Protein AF-A0A2A5M8H5-F1 (afdb_monomer)

Sequence (168 aa):
VARAAFVAMQLLNSLVEIDFITKEEKDDFLNLLNTVSKNLSKQTNHLNFHTKDQFLKDFGHLRAGTYNILSPRYDEDFELYFDVDQKDSKVYLQDKAFVFSEEKTKALNALLREHGLEINACEFFDFLKQAIEGRELVKFEFTRLLSKAIAYIEELGKYYGIEKEDLA

Secondary structure (DSSP, 8-state):
-HHHHHHHHHHHHHHHHTTSS-HHHHHHHHHHS--HHHHHHHHHHT--TTTHHHHHHHHTT-BSSTT-TTSPBTTT-STTT--SS-----PPPP-------HHHHHHHHHHHHHTT----HHHHHHHHHHHHHHHHHHHHHHHHHHHHHHHHHHHHHHHHT--GGGG-

Structure (mmCIF, N/CA/C/O backbone):
data_AF-A0A2A5M8H5-F1
#
_entry.id   AF-A0A2A5M8H5-F1
#
loop_
_atom_site.group_PDB
_atom_site.id
_atom_site.type_symbol
_atom_site.label_atom_id
_atom_site.label_alt_id
_atom_site.label_comp_id
_atom_site.label_asym_id
_atom_site.label_entity_id
_atom_site.label_seq_id
_atom_site.pdbx_PDB_ins_code
_atom_site.Cartn_x
_atom_site.Cartn_y
_atom_site.Cartn_z
_atom_site.occupancy
_atom_site.B_iso_or_equiv
_atom_site.auth_seq_id
_atom_site.auth_comp_id
_atom_site.auth_asym_id
_atom_site.auth_atom_id
_atom_site.pdbx_PDB_model_num
ATOM 1 N N . VAL A 1 1 ? -6.325 -9.457 -9.256 1.00 79.25 1 VAL A N 1
ATOM 2 C CA . VAL A 1 1 ? -5.411 -8.437 -8.687 1.00 79.25 1 VAL A CA 1
ATOM 3 C C . VAL A 1 1 ? -4.253 -9.047 -7.894 1.00 79.25 1 VAL A C 1
ATOM 5 O O . VAL A 1 1 ? -3.125 -8.902 -8.334 1.00 79.25 1 VAL A O 1
ATOM 8 N N . ALA A 1 2 ? -4.479 -9.812 -6.814 1.00 86.69 2 ALA A N 1
ATOM 9 C CA . ALA A 1 2 ? -3.374 -10.393 -6.026 1.00 86.69 2 ALA A CA 1
ATOM 10 C C . ALA A 1 2 ? -2.401 -11.277 -6.841 1.00 86.69 2 ALA A C 1
ATOM 12 O O . ALA A 1 2 ? -1.190 -11.116 -6.723 1.00 86.69 2 ALA A O 1
ATOM 13 N N . ARG A 1 3 ? -2.922 -12.159 -7.710 1.00 94.50 3 ARG A N 1
ATOM 14 C CA . ARG A 1 3 ? -2.094 -12.972 -8.624 1.00 94.50 3 ARG A CA 1
ATOM 15 C C . ARG A 1 3 ? -1.326 -12.120 -9.640 1.00 94.50 3 ARG A C 1
ATOM 17 O O . ARG A 1 3 ? -0.166 -12.399 -9.897 1.00 94.50 3 ARG A O 1
ATOM 24 N N . ALA A 1 4 ? -1.950 -11.068 -10.171 1.00 95.69 4 ALA A N 1
ATOM 25 C CA . ALA A 1 4 ? -1.313 -10.170 -11.133 1.00 95.69 4 ALA A CA 1
ATOM 26 C C . ALA A 1 4 ? -0.158 -9.389 -10.493 1.00 95.69 4 ALA A C 1
ATOM 28 O O . ALA A 1 4 ? 0.920 -9.345 -11.061 1.00 95.69 4 ALA A O 1
ATOM 29 N N . ALA A 1 5 ? -0.342 -8.856 -9.282 1.00 96.00 5 ALA A N 1
ATOM 30 C CA . ALA A 1 5 ? 0.728 -8.203 -8.525 1.00 96.00 5 ALA A CA 1
ATOM 31 C C . ALA A 1 5 ? 1.885 -9.151 -8.198 1.00 96.00 5 ALA A C 1
ATOM 33 O O . ALA A 1 5 ? 3.041 -8.745 -8.234 1.00 96.00 5 ALA A O 1
ATOM 34 N N . PHE A 1 6 ? 1.582 -10.415 -7.881 1.00 96.31 6 PHE A N 1
ATOM 35 C CA . PHE A 1 6 ? 2.617 -11.424 -7.689 1.00 96.31 6 PHE A CA 1
ATOM 36 C C . PHE A 1 6 ? 3.426 -11.624 -8.975 1.00 96.31 6 PHE A C 1
ATOM 38 O O . PHE A 1 6 ? 4.645 -11.522 -8.933 1.00 96.31 6 PHE A O 1
ATOM 45 N N . VAL A 1 7 ? 2.757 -11.827 -10.116 1.00 96.94 7 VAL A N 1
ATOM 46 C CA . VAL A 1 7 ? 3.419 -11.948 -11.426 1.00 96.94 7 VAL A CA 1
ATOM 47 C C . VAL A 1 7 ? 4.225 -10.690 -11.761 1.00 96.94 7 VAL A C 1
ATOM 49 O O . VAL A 1 7 ? 5.378 -10.806 -12.151 1.00 96.94 7 VAL A O 1
ATOM 52 N N . ALA A 1 8 ? 3.667 -9.499 -11.545 1.00 97.19 8 ALA A N 1
ATOM 53 C CA . ALA A 1 8 ? 4.354 -8.231 -11.764 1.00 97.19 8 ALA A CA 1
ATOM 54 C C . ALA A 1 8 ? 5.653 -8.129 -10.948 1.00 97.19 8 ALA A C 1
ATOM 56 O O . ALA A 1 8 ? 6.710 -7.830 -11.495 1.00 97.19 8 ALA A O 1
ATOM 57 N N . MET A 1 9 ? 5.603 -8.448 -9.652 1.00 97.44 9 MET A N 1
ATOM 58 C CA . MET A 1 9 ? 6.800 -8.455 -8.810 1.00 97.44 9 MET A CA 1
ATOM 59 C C . MET A 1 9 ? 7.827 -9.496 -9.257 1.00 97.44 9 MET A C 1
ATOM 61 O O . MET A 1 9 ? 9.019 -9.213 -9.199 1.00 97.44 9 MET A O 1
ATOM 65 N N . GLN A 1 10 ? 7.388 -10.675 -9.708 1.00 97.62 10 GLN A N 1
ATOM 66 C CA . GLN A 1 10 ? 8.293 -11.689 -10.255 1.00 97.62 10 GLN A CA 1
ATOM 67 C C . GLN A 1 10 ? 8.980 -11.190 -11.526 1.00 97.62 10 GLN A C 1
ATOM 69 O O . GLN A 1 10 ? 10.198 -11.230 -11.593 1.00 97.62 10 GLN A O 1
ATOM 74 N N . LEU A 1 11 ? 8.232 -10.627 -12.479 1.00 97.00 11 LEU A N 1
ATOM 75 C CA . LEU A 1 11 ? 8.797 -10.061 -13.708 1.00 97.00 11 LEU A CA 1
ATOM 76 C C . LEU A 1 11 ? 9.797 -8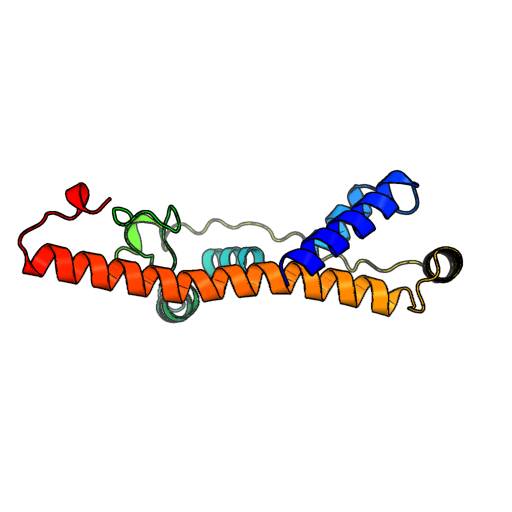.935 -13.412 1.00 97.00 11 LEU A C 1
ATOM 78 O O . LEU A 1 11 ? 10.879 -8.903 -13.990 1.00 97.00 11 LEU A O 1
ATOM 82 N N . LEU A 1 12 ? 9.468 -8.041 -12.475 1.00 97.00 12 LEU A N 1
ATOM 83 C CA . LEU A 1 12 ? 10.366 -6.968 -12.049 1.00 97.00 12 LEU A CA 1
ATOM 84 C C . LEU A 1 12 ? 11.640 -7.510 -11.382 1.00 97.00 12 LEU A C 1
ATOM 86 O O . LEU A 1 12 ? 12.727 -7.001 -11.640 1.00 97.00 12 LEU A O 1
ATOM 90 N N . ASN A 1 13 ? 11.523 -8.547 -10.547 1.00 97.81 13 ASN A N 1
ATOM 91 C CA . ASN A 1 13 ? 12.679 -9.221 -9.954 1.00 97.81 13 ASN A CA 1
ATOM 92 C C . ASN A 1 13 ? 13.533 -9.909 -11.021 1.00 97.81 13 ASN A C 1
ATOM 94 O O . ASN A 1 13 ? 14.749 -9.786 -10.970 1.00 97.81 13 ASN A O 1
ATOM 98 N N . SER A 1 14 ? 12.919 -10.563 -12.007 1.00 97.06 14 SER A N 1
ATOM 99 C CA . SER A 1 14 ? 13.648 -11.219 -13.091 1.00 97.06 14 SER A CA 1
ATOM 100 C C . SER A 1 14 ? 14.470 -10.230 -13.915 1.00 97.06 14 SER A C 1
ATOM 102 O O . SER A 1 14 ? 15.583 -10.565 -14.295 1.00 97.06 14 SER A O 1
ATOM 104 N N . LEU A 1 15 ? 13.992 -8.994 -14.129 1.00 96.44 15 LEU A N 1
ATOM 105 C CA . LEU A 1 15 ? 14.805 -7.951 -14.771 1.00 96.44 15 LEU A CA 1
ATOM 106 C C . LEU A 1 15 ? 16.057 -7.586 -13.953 1.00 96.44 15 LEU A C 1
ATOM 108 O O . LEU A 1 15 ? 17.074 -7.231 -14.542 1.00 96.44 15 LEU A O 1
ATOM 112 N N . VAL A 1 16 ? 15.998 -7.679 -12.621 1.00 97.31 16 VAL A N 1
ATOM 113 C CA . VAL A 1 16 ? 17.178 -7.515 -11.755 1.00 97.31 16 VAL A CA 1
ATOM 114 C C . VAL A 1 16 ? 18.086 -8.742 -11.837 1.00 97.31 16 VAL A C 1
ATOM 116 O O . VAL A 1 16 ? 19.298 -8.602 -11.895 1.00 97.31 16 VAL A O 1
ATOM 119 N N . GLU A 1 17 ? 17.514 -9.947 -11.843 1.00 97.69 17 GLU A N 1
ATOM 120 C CA . GLU A 1 17 ? 18.269 -11.210 -11.861 1.00 97.69 17 GLU A CA 1
ATOM 121 C C . GLU A 1 17 ? 19.084 -11.415 -13.141 1.00 97.69 17 GLU A C 1
ATOM 123 O O . GLU A 1 17 ? 20.152 -12.016 -13.085 1.00 97.69 17 GLU A O 1
ATOM 128 N N . ILE A 1 18 ? 18.597 -10.918 -14.280 1.00 96.44 18 ILE A N 1
ATOM 129 C CA . ILE A 1 18 ? 19.323 -10.956 -15.559 1.00 96.44 18 ILE A CA 1
ATOM 130 C C . ILE A 1 18 ? 20.216 -9.721 -15.778 1.00 96.44 18 ILE A C 1
ATOM 132 O O . ILE A 1 18 ? 20.662 -9.487 -16.899 1.00 96.44 18 ILE A O 1
ATOM 136 N N . ASP A 1 19 ? 20.417 -8.899 -14.741 1.00 96.19 19 ASP A N 1
ATOM 137 C CA . ASP A 1 19 ? 21.180 -7.644 -14.777 1.00 96.19 19 ASP A CA 1
ATOM 138 C C . ASP A 1 19 ? 20.672 -6.620 -15.819 1.00 96.19 19 ASP A C 1
ATOM 140 O O . ASP A 1 19 ? 21.408 -5.736 -16.264 1.00 96.19 19 ASP A O 1
ATOM 144 N N . PHE A 1 20 ? 19.393 -6.69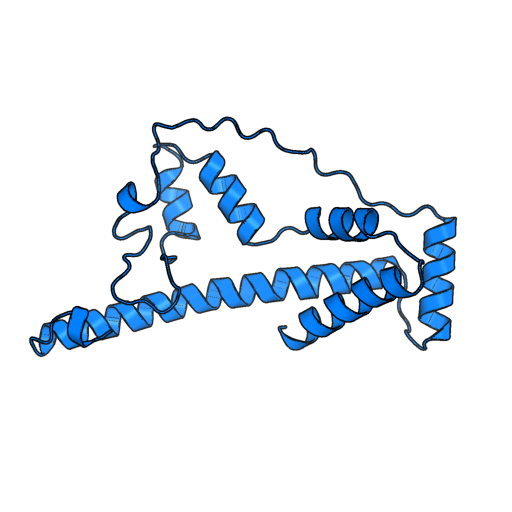8 -16.214 1.00 95.56 20 PHE A N 1
ATOM 145 C CA . PHE A 1 20 ? 18.785 -5.726 -17.131 1.00 95.56 20 PHE A CA 1
ATOM 146 C C . PHE A 1 20 ? 18.511 -4.383 -16.435 1.00 95.56 20 PHE A C 1
ATOM 148 O O . PHE A 1 20 ? 18.647 -3.313 -17.039 1.00 95.56 20 PHE A O 1
ATOM 155 N N . ILE A 1 21 ? 18.131 -4.433 -15.155 1.00 95.00 21 ILE A N 1
ATOM 156 C CA . ILE A 1 21 ? 18.040 -3.270 -14.265 1.00 95.00 21 ILE A CA 1
ATOM 157 C C . ILE A 1 21 ? 18.805 -3.515 -12.971 1.00 95.00 21 ILE A C 1
ATOM 159 O O . ILE A 1 21 ? 18.940 -4.652 -12.524 1.00 95.00 21 ILE A O 1
ATOM 163 N N . THR A 1 22 ? 19.258 -2.444 -12.328 1.00 95.12 22 THR A N 1
ATOM 164 C CA . THR A 1 22 ? 19.862 -2.547 -10.997 1.00 95.12 22 THR A CA 1
ATOM 165 C C . THR A 1 22 ? 18.798 -2.642 -9.898 1.00 95.12 22 THR A C 1
ATOM 167 O O . THR A 1 22 ? 17.604 -2.410 -10.116 1.00 95.12 22 THR A O 1
ATOM 170 N N . LYS A 1 23 ? 19.228 -2.973 -8.674 1.00 95.06 23 LYS A N 1
ATO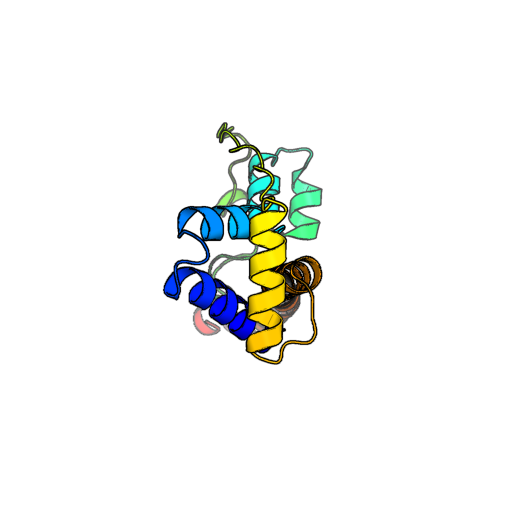M 171 C CA . LYS A 1 23 ? 18.342 -2.947 -7.499 1.00 95.06 23 LYS A CA 1
ATOM 172 C C . LYS A 1 23 ? 17.843 -1.532 -7.212 1.00 95.06 23 LYS A C 1
ATOM 174 O O . LYS A 1 23 ? 16.673 -1.357 -6.902 1.00 95.06 23 LYS A O 1
ATOM 179 N N . GLU A 1 24 ? 18.709 -0.541 -7.387 1.00 92.44 24 GLU A N 1
ATOM 180 C CA . GLU A 1 24 ? 18.384 0.875 -7.226 1.00 92.44 24 GLU A CA 1
ATOM 181 C C . GLU A 1 24 ? 17.338 1.315 -8.255 1.00 92.44 24 GLU A C 1
ATOM 183 O O . GLU A 1 24 ? 16.366 1.963 -7.893 1.00 92.44 24 GLU A O 1
ATOM 188 N N . GLU A 1 25 ? 17.469 0.893 -9.516 1.00 92.38 25 GLU A N 1
ATOM 189 C CA . GLU A 1 25 ? 16.473 1.169 -10.560 1.00 92.38 25 GLU A CA 1
ATOM 190 C C . GLU A 1 25 ? 15.109 0.532 -10.254 1.00 92.38 25 GLU A C 1
ATOM 192 O O . GLU A 1 25 ? 14.062 1.146 -10.471 1.00 92.38 25 GLU A O 1
ATOM 197 N N . LYS A 1 26 ? 15.102 -0.693 -9.716 1.00 94.38 26 LYS A N 1
ATOM 198 C CA . LYS A 1 26 ? 13.875 -1.330 -9.230 1.00 94.38 26 LYS A CA 1
ATOM 199 C C . LYS A 1 26 ? 13.247 -0.530 -8.084 1.00 94.38 26 LYS A C 1
ATOM 201 O O . LYS A 1 26 ? 12.033 -0.326 -8.092 1.00 94.38 26 LYS A O 1
ATOM 206 N N . ASP A 1 27 ? 14.038 -0.119 -7.099 1.00 91.88 27 ASP A N 1
ATOM 207 C CA . ASP A 1 27 ? 13.546 0.635 -5.944 1.00 91.88 27 ASP A CA 1
ATOM 208 C C . ASP A 1 27 ? 13.032 2.019 -6.366 1.00 91.88 27 ASP A C 1
ATOM 210 O O . ASP A 1 27 ? 11.973 2.442 -5.907 1.00 91.88 27 ASP A O 1
ATOM 214 N N . ASP A 1 28 ? 13.704 2.683 -7.308 1.00 90.81 28 ASP A N 1
ATOM 215 C CA . ASP A 1 28 ? 13.244 3.927 -7.928 1.00 90.81 28 ASP A CA 1
ATOM 216 C C . ASP A 1 28 ? 11.881 3.737 -8.616 1.00 90.81 28 ASP A C 1
ATOM 218 O O . ASP A 1 28 ? 10.963 4.531 -8.395 1.00 90.81 28 ASP A O 1
ATOM 222 N N . PHE A 1 29 ? 11.696 2.652 -9.380 1.00 92.06 29 PHE A N 1
ATOM 223 C CA . PHE A 1 29 ? 10.394 2.323 -9.968 1.00 92.06 29 PHE A CA 1
ATOM 224 C C . PHE A 1 29 ? 9.314 2.091 -8.899 1.00 92.06 29 PHE A C 1
ATOM 226 O O . PHE A 1 29 ? 8.215 2.636 -9.004 1.00 92.06 29 PHE A O 1
ATOM 233 N N . LEU A 1 30 ? 9.608 1.314 -7.850 1.00 91.75 30 LEU A N 1
ATOM 234 C CA . LEU A 1 30 ? 8.654 1.054 -6.766 1.00 91.75 30 LEU A CA 1
ATOM 235 C C . LEU A 1 30 ? 8.294 2.332 -5.994 1.00 91.75 30 LEU A C 1
ATOM 237 O O . LEU A 1 30 ? 7.140 2.507 -5.602 1.00 91.75 30 LEU A O 1
ATOM 241 N N . ASN A 1 31 ? 9.249 3.247 -5.821 1.00 89.12 31 ASN A N 1
ATOM 242 C CA . ASN A 1 31 ? 9.037 4.532 -5.158 1.00 89.12 31 ASN A CA 1
ATOM 243 C C . ASN A 1 31 ? 8.128 5.475 -5.957 1.00 89.12 31 ASN A C 1
ATOM 245 O O . ASN A 1 31 ? 7.472 6.331 -5.361 1.00 89.12 31 ASN A O 1
ATOM 249 N N . LEU A 1 32 ? 8.044 5.321 -7.281 1.00 88.88 32 LEU A N 1
ATOM 250 C CA . LEU A 1 32 ? 7.122 6.089 -8.125 1.00 88.88 32 LEU A CA 1
ATOM 251 C C . LEU A 1 32 ? 5.669 5.647 -8.025 1.00 88.88 32 LEU A C 1
ATOM 253 O O . LEU A 1 32 ? 4.775 6.411 -8.400 1.00 88.88 32 LEU A O 1
ATOM 257 N N . LEU A 1 33 ? 5.423 4.433 -7.541 1.00 91.44 33 LEU A N 1
ATOM 258 C CA . LEU A 1 33 ? 4.071 3.918 -7.406 1.00 91.44 33 LEU A CA 1
ATOM 259 C C . LEU A 1 33 ? 3.271 4.777 -6.418 1.00 91.44 33 LE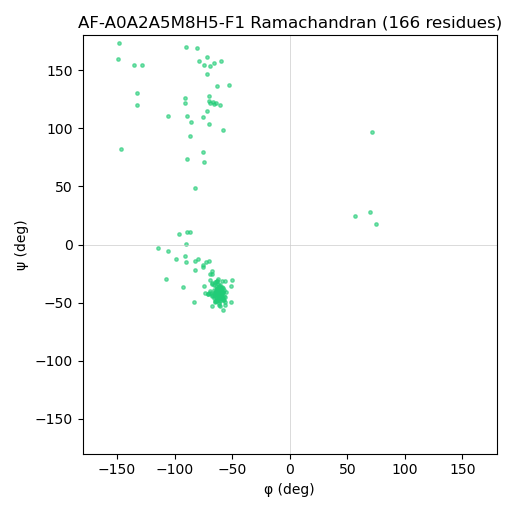U A C 1
ATOM 261 O O . LEU A 1 33 ? 3.737 5.150 -5.337 1.00 91.44 33 LEU A O 1
ATOM 265 N N . ASN A 1 34 ? 2.034 5.086 -6.787 1.00 90.38 34 ASN A N 1
ATOM 266 C CA . ASN A 1 34 ? 1.076 5.799 -5.960 1.00 90.38 34 ASN A CA 1
ATOM 267 C C . ASN A 1 34 ? 0.268 4.800 -5.126 1.00 90.38 34 ASN A C 1
ATOM 269 O O . ASN A 1 34 ? -0.896 4.503 -5.394 1.00 90.38 34 ASN A O 1
ATOM 273 N N . THR A 1 35 ? 0.933 4.250 -4.119 1.00 92.31 35 THR A N 1
ATOM 274 C CA . THR A 1 35 ? 0.384 3.253 -3.204 1.00 92.31 35 THR A CA 1
ATOM 275 C C . THR A 1 35 ? -0.505 3.865 -2.124 1.00 92.31 35 THR A C 1
ATOM 277 O O . THR A 1 35 ? -0.369 5.039 -1.765 1.00 92.31 35 THR A O 1
ATOM 280 N N . VAL A 1 36 ? -1.394 3.051 -1.544 1.00 93.75 36 VAL A N 1
ATOM 281 C CA . VAL A 1 36 ? -2.225 3.471 -0.400 1.00 93.75 36 VAL A CA 1
ATOM 282 C C . VAL A 1 36 ? -1.340 3.875 0.778 1.00 93.75 36 VAL A C 1
ATOM 284 O O . VAL A 1 36 ? -1.597 4.892 1.408 1.00 93.75 36 VAL A O 1
ATOM 287 N N . SER A 1 37 ? -0.259 3.141 1.035 1.00 89.62 37 SER A N 1
ATOM 288 C CA . SER A 1 37 ? 0.708 3.422 2.096 1.00 89.62 37 SER A CA 1
ATOM 289 C C . SER A 1 37 ? 1.437 4.747 1.867 1.00 89.62 37 SER A C 1
ATOM 291 O O . SER A 1 37 ? 1.617 5.512 2.816 1.00 89.62 37 SER A O 1
ATOM 293 N N . LYS A 1 38 ? 1.810 5.069 0.617 1.00 90.50 38 LYS A N 1
ATOM 294 C CA . LYS A 1 38 ? 2.404 6.373 0.274 1.00 90.50 38 LYS A CA 1
ATOM 295 C C . LYS A 1 38 ? 1.392 7.500 0.470 1.00 90.50 38 LYS A C 1
ATOM 297 O O . LYS A 1 38 ? 1.744 8.538 1.029 1.00 90.50 38 LYS A O 1
ATOM 302 N N . ASN A 1 39 ? 0.134 7.289 0.078 1.00 92.19 39 ASN A N 1
ATOM 303 C CA . ASN A 1 39 ? -0.939 8.254 0.316 1.00 92.19 39 ASN A CA 1
ATOM 304 C C . ASN A 1 39 ? -1.192 8.468 1.816 1.00 92.19 39 ASN A C 1
ATOM 306 O O . ASN A 1 39 ? -1.188 9.611 2.263 1.00 92.19 39 ASN A O 1
ATOM 310 N N . LEU A 1 40 ? -1.312 7.388 2.594 1.00 92.31 40 LEU A N 1
ATOM 311 C CA . LEU A 1 40 ? -1.484 7.423 4.045 1.00 92.31 40 LEU A CA 1
ATOM 312 C C . LEU A 1 40 ? -0.342 8.197 4.703 1.00 92.31 40 LEU A C 1
ATOM 314 O O . LEU A 1 40 ? -0.597 9.167 5.404 1.00 92.31 40 LEU A O 1
ATOM 318 N N . SER A 1 41 ? 0.914 7.848 4.404 1.00 90.00 41 SER A N 1
ATOM 319 C CA . SER A 1 41 ? 2.078 8.559 4.945 1.00 90.00 41 SER A CA 1
ATOM 320 C C . SER A 1 41 ? 2.067 10.044 4.575 1.00 90.00 41 SER A C 1
ATOM 322 O O . SER A 1 41 ? 2.313 10.894 5.431 1.00 90.00 41 SER A O 1
ATOM 324 N N . LYS A 1 42 ? 1.729 10.377 3.322 1.00 88.25 42 LYS A N 1
ATOM 325 C CA . LYS A 1 42 ? 1.606 11.766 2.877 1.00 88.25 42 LYS A CA 1
ATOM 326 C C . LYS A 1 42 ? 0.513 12.504 3.648 1.00 88.25 42 LYS A C 1
ATOM 328 O O . LYS A 1 42 ? 0.761 13.626 4.078 1.00 88.25 42 LYS A O 1
ATOM 333 N N . GLN A 1 43 ? -0.670 11.918 3.825 1.00 90.25 43 GLN A N 1
ATOM 334 C CA . GLN A 1 43 ? -1.762 12.572 4.547 1.00 90.25 43 GLN A CA 1
ATOM 335 C C . GLN A 1 43 ? -1.462 12.704 6.043 1.00 90.25 43 GLN A C 1
ATOM 337 O O . GLN A 1 43 ? -1.691 13.773 6.597 1.00 90.25 43 GLN A O 1
ATOM 342 N N . THR A 1 44 ? -0.863 11.687 6.670 1.00 89.50 44 THR A N 1
ATOM 343 C CA . THR A 1 44 ? -0.404 11.750 8.066 1.00 89.50 44 THR A CA 1
ATOM 344 C C . THR A 1 44 ? 0.612 12.875 8.278 1.00 89.50 44 THR A C 1
ATOM 346 O O . THR A 1 44 ? 0.511 13.611 9.249 1.00 89.50 44 THR A O 1
ATOM 349 N N . ASN A 1 45 ? 1.545 13.094 7.347 1.00 85.94 45 ASN A N 1
ATOM 350 C CA . ASN A 1 45 ? 2.508 14.200 7.455 1.00 85.94 45 ASN A CA 1
ATOM 351 C C . ASN A 1 45 ? 1.868 15.593 7.284 1.00 85.94 45 ASN A C 1
ATOM 353 O O . ASN A 1 45 ? 2.420 16.585 7.750 1.00 85.94 45 ASN A O 1
ATOM 357 N N . HIS A 1 46 ? 0.736 15.694 6.580 1.00 85.56 46 HIS A N 1
ATOM 358 C CA . HIS A 1 46 ? -0.019 16.947 6.421 1.00 85.56 46 HIS A CA 1
ATOM 359 C C . HIS A 1 46 ? -1.164 17.070 7.438 1.00 85.56 46 HIS A C 1
ATOM 361 O O . HIS A 1 46 ? -2.014 17.962 7.317 1.00 85.56 46 HIS A O 1
ATOM 367 N N . LEU A 1 47 ? -1.212 16.168 8.419 1.00 89.00 47 LEU A N 1
ATOM 368 C CA . LEU A 1 47 ? -2.278 16.094 9.396 1.00 89.00 47 LEU A CA 1
ATOM 369 C C . LEU A 1 47 ? -2.187 17.292 10.338 1.00 89.00 47 LEU A C 1
ATOM 371 O O . LEU A 1 47 ? -1.156 17.582 10.933 1.00 89.00 47 LEU A O 1
ATOM 375 N N . ASN A 1 48 ? -3.275 18.038 10.407 1.00 88.44 48 ASN A N 1
ATOM 376 C CA . ASN A 1 48 ? -3.463 19.178 11.284 1.00 88.44 48 ASN A CA 1
ATOM 377 C C . ASN A 1 48 ? -4.949 19.255 11.657 1.00 88.44 48 ASN A C 1
ATOM 379 O O . ASN A 1 48 ? -5.775 18.526 11.100 1.00 88.44 48 ASN A O 1
ATOM 383 N N . PHE A 1 49 ? -5.305 20.164 12.564 1.00 85.75 49 PHE A N 1
ATOM 384 C CA . PHE A 1 49 ? -6.690 20.336 13.009 1.00 85.75 49 PHE A CA 1
ATOM 385 C C . PHE A 1 49 ? -7.688 20.497 11.844 1.00 85.75 49 PHE A C 1
ATOM 387 O O . PHE A 1 49 ? -8.788 19.960 11.898 1.00 85.75 49 PHE A O 1
ATOM 394 N N . HIS A 1 50 ? -7.296 21.171 10.756 1.00 88.62 50 HIS A N 1
ATOM 395 C CA . HIS A 1 50 ? -8.166 21.404 9.600 1.00 88.62 50 HIS A CA 1
ATOM 396 C C . HIS A 1 50 ? -8.231 20.228 8.614 1.00 88.62 50 HIS A C 1
ATOM 398 O O . HIS A 1 50 ? -9.186 20.141 7.846 1.00 88.62 50 HIS A O 1
ATOM 404 N N . THR A 1 51 ? -7.237 19.334 8.597 1.00 91.12 51 THR A N 1
ATOM 405 C CA . THR A 1 51 ? -7.198 18.175 7.683 1.00 91.12 51 THR A CA 1
ATOM 406 C C . THR A 1 51 ? -7.659 16.871 8.336 1.00 91.12 51 THR A C 1
ATOM 408 O O . THR A 1 51 ? -7.948 15.916 7.614 1.00 91.12 51 THR A O 1
ATOM 411 N N . LYS A 1 52 ? -7.804 16.839 9.672 1.00 93.31 52 LYS A N 1
ATOM 412 C CA . LYS A 1 52 ? -8.249 15.669 10.454 1.00 93.31 52 LYS A CA 1
ATOM 413 C C . LYS A 1 52 ? -9.536 15.043 9.914 1.00 93.31 52 LYS A C 1
ATOM 415 O O . LYS A 1 52 ? -9.568 13.840 9.675 1.00 93.31 52 LYS A O 1
ATOM 420 N N . ASP A 1 53 ? -10.572 15.840 9.662 1.00 94.88 53 ASP A N 1
ATOM 421 C CA . ASP A 1 53 ? -11.866 15.313 9.203 1.00 94.88 53 ASP A CA 1
ATOM 422 C C . ASP A 1 53 ? -11.769 14.622 7.841 1.00 94.88 53 ASP A C 1
ATOM 424 O O . ASP A 1 53 ? -12.416 13.602 7.606 1.00 94.88 53 ASP A O 1
ATOM 428 N N . GLN A 1 54 ? -10.961 15.166 6.928 1.00 94.94 54 GLN A N 1
ATOM 429 C CA . GLN A 1 54 ? -10.753 14.549 5.622 1.00 94.94 54 GLN A CA 1
ATOM 430 C C . GLN A 1 54 ? -9.918 13.272 5.747 1.00 94.94 54 GLN A C 1
ATOM 432 O O . GLN A 1 54 ? -10.282 12.248 5.173 1.00 94.94 54 GLN A O 1
ATOM 437 N N . PHE A 1 55 ? -8.865 13.304 6.565 1.00 95.81 55 PHE A N 1
ATOM 438 C CA . PHE A 1 55 ? -8.055 12.128 6.867 1.00 95.81 55 PHE A CA 1
ATOM 439 C C . PHE A 1 55 ? -8.904 10.983 7.431 1.00 95.81 55 PHE A C 1
ATOM 441 O O . PHE A 1 55 ? -8.784 9.849 6.978 1.00 95.81 55 PHE A O 1
ATOM 448 N N . LEU A 1 56 ? -9.802 11.267 8.377 1.00 96.31 56 LEU A N 1
ATOM 449 C CA . LEU A 1 56 ? -10.680 10.259 8.974 1.00 96.31 56 LEU A CA 1
ATOM 450 C C . LEU A 1 56 ? -11.743 9.737 8.000 1.00 96.31 56 LEU A C 1
ATOM 452 O O . LEU A 1 56 ? -12.105 8.565 8.069 1.00 96.31 56 LEU A O 1
ATOM 456 N N . LYS A 1 57 ? -12.215 10.545 7.045 1.00 96.06 57 LYS A N 1
ATOM 457 C CA . LYS A 1 57 ? -13.100 10.034 5.981 1.00 96.06 57 LYS A CA 1
ATOM 458 C C . LYS A 1 57 ? -12.409 8.980 5.123 1.00 96.06 57 LYS A C 1
ATOM 460 O O . LYS A 1 57 ? -13.040 7.981 4.771 1.00 96.06 57 LYS A O 1
ATOM 465 N N . ASP A 1 58 ? -11.135 9.200 4.814 1.00 95.06 58 ASP A N 1
ATOM 466 C CA . ASP A 1 58 ? -10.368 8.326 3.931 1.00 95.06 58 ASP A CA 1
ATOM 467 C C . ASP A 1 58 ? -9.815 7.113 4.701 1.00 95.06 58 ASP A C 1
ATOM 469 O O . ASP A 1 58 ? -10.029 5.966 4.310 1.00 95.06 58 ASP A O 1
ATOM 473 N N . PHE A 1 59 ? -9.175 7.346 5.847 1.00 96.88 59 PHE A N 1
ATOM 474 C CA . PHE A 1 59 ? -8.395 6.359 6.602 1.00 96.88 59 PHE A CA 1
ATOM 475 C C . PHE A 1 59 ? -8.963 6.006 7.976 1.00 96.88 59 PHE A C 1
ATOM 477 O O . PHE A 1 59 ? -8.424 5.121 8.634 1.00 96.88 59 P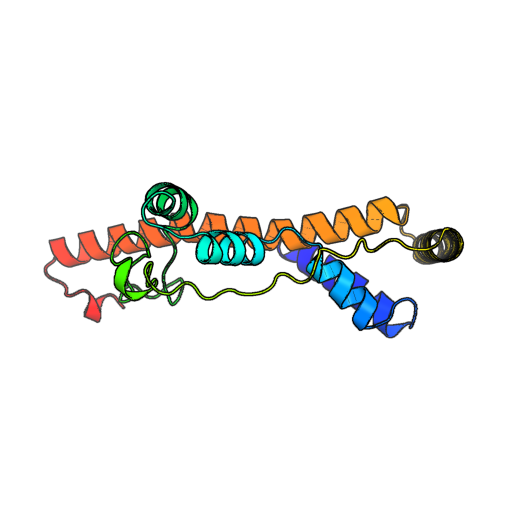HE A O 1
ATOM 484 N N . GLY A 1 60 ? -10.056 6.637 8.408 1.00 97.00 60 GLY A N 1
ATOM 485 C CA . GLY A 1 60 ? -10.627 6.456 9.747 1.00 97.00 60 GLY A CA 1
ATOM 486 C C . GLY A 1 60 ? -10.956 5.007 10.082 1.00 97.00 60 GLY A C 1
ATOM 487 O O . GLY A 1 60 ? -10.803 4.594 11.218 1.00 97.00 60 GLY A O 1
ATOM 488 N N . HIS A 1 61 ? -11.316 4.204 9.079 1.00 97.00 61 HIS A N 1
ATOM 489 C CA . HIS A 1 61 ? -11.650 2.793 9.254 1.00 97.00 61 HIS A CA 1
ATOM 490 C C . HIS A 1 61 ? -10.457 1.883 9.599 1.00 97.00 61 HIS A C 1
ATOM 492 O O . HIS A 1 61 ? -10.672 0.724 9.964 1.00 97.00 61 HIS A O 1
ATOM 498 N N . LEU A 1 62 ? -9.220 2.356 9.431 1.00 96.94 62 LEU A N 1
ATOM 499 C CA . LEU A 1 62 ? -8.013 1.590 9.727 1.00 96.94 62 LEU A CA 1
ATOM 500 C C . LEU A 1 62 ? -7.783 1.480 11.237 1.00 96.94 62 LEU A C 1
ATOM 502 O O . LEU A 1 62 ? -8.217 2.327 12.007 1.00 96.94 62 LEU A O 1
ATOM 506 N N . ARG A 1 63 ? -7.077 0.425 11.648 1.00 95.06 63 ARG A N 1
ATOM 507 C CA . ARG A 1 63 ? -6.675 0.149 13.035 1.00 95.06 63 ARG A CA 1
ATOM 508 C C . ARG A 1 63 ? -5.350 -0.603 13.069 1.00 95.06 63 ARG A C 1
ATOM 510 O O . ARG A 1 63 ? -4.969 -1.242 12.080 1.00 95.06 63 ARG A O 1
ATOM 517 N N . ALA A 1 64 ? -4.659 -0.565 14.207 1.00 93.44 64 ALA A N 1
ATOM 518 C CA . ALA A 1 64 ? -3.486 -1.408 14.426 1.00 93.44 64 ALA A CA 1
ATOM 519 C C . ALA A 1 64 ? -3.901 -2.887 14.490 1.00 93.44 64 ALA A C 1
ATOM 521 O O . ALA A 1 64 ? -4.730 -3.271 15.300 1.00 93.44 64 ALA A O 1
ATOM 522 N N . GLY A 1 65 ? -3.335 -3.727 13.619 1.00 92.56 65 GLY A N 1
ATOM 523 C CA . GLY A 1 65 ? -3.767 -5.120 13.485 1.00 92.56 65 GLY A CA 1
ATOM 524 C C . GLY A 1 65 ? -5.142 -5.228 12.821 1.00 92.56 65 GLY A C 1
ATOM 525 O O . GLY A 1 65 ? -6.174 -5.152 13.471 1.00 92.56 65 GLY A O 1
ATOM 526 N N . THR A 1 66 ? -5.163 -5.465 11.507 1.00 92.38 66 THR A N 1
ATOM 527 C CA . THR A 1 66 ? -6.375 -5.437 10.661 1.00 92.38 66 THR A CA 1
ATOM 528 C C . THR A 1 66 ? -7.565 -6.258 11.186 1.00 92.38 66 THR A C 1
ATOM 530 O O . THR A 1 66 ? -8.704 -5.887 10.930 1.00 92.38 66 THR A O 1
ATOM 533 N N . TYR A 1 67 ? -7.313 -7.348 11.914 1.00 95.00 67 TYR A N 1
ATOM 534 C CA . TYR A 1 67 ? -8.344 -8.227 12.481 1.00 95.00 67 TYR A CA 1
ATOM 535 C C . TYR A 1 67 ? -8.530 -8.071 13.994 1.00 95.00 67 TYR A C 1
ATOM 537 O O . TYR A 1 67 ? -9.413 -8.705 14.557 1.00 95.00 67 TYR A O 1
ATOM 545 N N . ASN A 1 68 ? -7.703 -7.265 14.662 1.00 95.38 68 ASN A N 1
ATOM 546 C CA . ASN A 1 68 ? -7.732 -7.152 16.111 1.00 95.38 68 ASN A CA 1
ATOM 547 C C . ASN A 1 68 ? -8.939 -6.315 16.547 1.00 95.38 68 ASN A C 1
ATOM 549 O O . ASN A 1 68 ? -8.961 -5.104 16.327 1.00 95.38 68 ASN A O 1
ATOM 553 N N . ILE A 1 69 ? -9.936 -6.957 17.162 1.00 95.88 69 ILE A N 1
ATOM 554 C CA . ILE A 1 69 ? -11.115 -6.273 17.705 1.00 95.88 69 ILE A CA 1
ATOM 555 C C . ILE A 1 69 ? -10.741 -5.329 18.849 1.00 95.88 69 ILE A C 1
ATOM 557 O O . ILE A 1 69 ? -11.337 -4.266 18.959 1.00 95.88 69 ILE A O 1
ATOM 561 N N . LEU A 1 70 ? -9.705 -5.653 19.632 1.00 96.25 70 LEU A N 1
ATOM 562 C CA . LEU A 1 70 ? -9.255 -4.859 20.782 1.00 96.25 70 LEU A CA 1
ATOM 563 C C . LEU A 1 70 ? -8.553 -3.558 20.395 1.00 96.25 70 LEU A C 1
ATOM 565 O O . LEU A 1 70 ? -8.349 -2.694 21.241 1.00 96.25 70 LEU A O 1
ATOM 569 N N . SER A 1 71 ? -8.151 -3.411 19.134 1.00 96.12 71 SER A N 1
ATOM 570 C CA . SER A 1 71 ? -7.548 -2.172 18.655 1.00 96.12 71 SER A CA 1
ATOM 571 C C . SER A 1 71 ? -8.626 -1.247 18.095 1.00 96.12 71 SER A C 1
ATOM 573 O O . SER A 1 71 ? -9.324 -1.646 17.156 1.00 96.12 71 SER A O 1
ATOM 575 N N . PRO A 1 72 ? -8.765 -0.021 18.628 1.00 96.06 72 PRO A N 1
ATOM 576 C CA . PRO A 1 72 ? -9.718 0.932 18.089 1.00 96.06 72 PRO A CA 1
ATOM 577 C C . PRO A 1 72 ? -9.316 1.347 16.675 1.00 96.06 72 PRO A C 1
ATOM 579 O O . PRO A 1 72 ? -8.164 1.254 16.247 1.00 96.06 72 PRO A O 1
ATOM 582 N N . ARG A 1 73 ? -10.294 1.801 15.909 1.00 97.06 73 ARG A N 1
ATOM 583 C CA . ARG A 1 73 ? -10.051 2.482 14.647 1.00 97.06 73 ARG A CA 1
ATOM 584 C C . ARG A 1 73 ? -9.480 3.874 14.857 1.00 97.06 73 ARG A C 1
ATOM 586 O O . ARG A 1 73 ? -9.653 4.478 15.910 1.00 97.06 73 ARG A O 1
ATOM 593 N N . TYR A 1 74 ? -8.869 4.417 13.810 1.00 96.69 74 TYR A N 1
ATOM 594 C CA . TYR A 1 74 ? -8.399 5.799 13.800 1.00 96.69 74 TYR A CA 1
ATOM 595 C C . TYR A 1 74 ? -9.540 6.794 14.046 1.00 96.69 74 TYR A C 1
ATOM 597 O O . TYR A 1 74 ? -9.298 7.844 14.626 1.00 96.69 74 TYR A O 1
ATOM 605 N N . ASP A 1 75 ? -10.769 6.483 13.616 1.00 96.56 75 ASP A N 1
ATOM 606 C CA . ASP A 1 75 ? -11.955 7.303 13.894 1.00 96.56 75 ASP A CA 1
ATOM 607 C C . ASP A 1 75 ? -12.586 7.066 15.278 1.00 96.56 75 ASP A C 1
ATOM 609 O O . ASP A 1 75 ? -13.394 7.883 15.716 1.00 96.56 75 ASP A O 1
ATOM 613 N N . GLU A 1 76 ? -12.217 5.986 15.970 1.00 96.19 76 GLU A N 1
ATOM 614 C CA . GLU A 1 76 ? -12.701 5.649 17.316 1.00 96.19 76 GLU A CA 1
ATOM 615 C C . GLU A 1 76 ? -11.782 6.197 18.412 1.00 96.19 76 GLU A C 1
ATOM 617 O O . GLU A 1 76 ? -12.271 6.629 19.452 1.00 96.19 76 GLU A O 1
ATOM 622 N N . ASP A 1 77 ? -10.469 6.198 18.174 1.00 96.06 77 ASP A N 1
ATOM 623 C CA . ASP A 1 77 ? -9.460 6.729 19.091 1.00 96.06 77 ASP A CA 1
ATOM 624 C C . ASP A 1 77 ? -8.301 7.333 18.287 1.00 96.06 77 ASP A C 1
ATOM 626 O O . ASP A 1 77 ? -7.295 6.686 17.999 1.00 96.06 77 ASP A O 1
ATOM 630 N N . PHE A 1 78 ? -8.479 8.571 17.831 1.00 94.25 78 PHE A N 1
ATOM 631 C CA . PHE A 1 78 ? -7.518 9.230 16.948 1.00 94.25 78 PHE A CA 1
ATOM 632 C C . PHE A 1 78 ? -6.218 9.578 17.682 1.00 94.25 78 PHE A C 1
ATOM 634 O O . PHE A 1 78 ? -5.122 9.407 17.145 1.00 94.25 78 PHE A O 1
ATOM 641 N N . GLU A 1 79 ? -6.354 10.060 18.912 1.00 93.12 79 GLU A N 1
ATOM 642 C CA . GLU A 1 79 ? -5.278 10.541 19.770 1.00 93.12 79 GLU A CA 1
ATOM 643 C C . GLU A 1 79 ? -4.342 9.403 20.219 1.00 93.12 79 GLU A C 1
ATOM 645 O O . GLU A 1 79 ? -3.168 9.652 20.490 1.00 93.12 79 GLU A O 1
ATOM 650 N N . LEU A 1 80 ? -4.810 8.146 20.215 1.00 93.81 80 LEU A N 1
ATOM 651 C CA . LEU A 1 80 ? -3.956 6.965 20.393 1.00 93.81 80 LEU A CA 1
ATOM 652 C C . LEU A 1 80 ? -2.912 6.800 19.274 1.00 93.81 80 LEU A C 1
ATOM 654 O O . LEU A 1 80 ? -1.833 6.253 19.513 1.00 93.81 80 LEU A O 1
ATOM 658 N N . TYR A 1 81 ? -3.229 7.231 18.050 1.00 92.19 81 TYR A N 1
ATOM 659 C CA . TYR A 1 81 ? -2.402 6.982 16.863 1.00 92.19 81 TYR A CA 1
ATOM 660 C C . TYR A 1 81 ? -1.662 8.213 16.352 1.00 92.19 81 TYR A C 1
ATOM 662 O O . TYR A 1 81 ? -0.596 8.072 15.746 1.00 92.19 81 TYR A O 1
ATOM 670 N N . PHE A 1 82 ? -2.227 9.402 16.547 1.00 90.88 82 PHE A N 1
ATOM 671 C CA . PHE A 1 82 ? -1.730 10.629 15.943 1.00 90.88 82 PHE A CA 1
ATOM 672 C C . PHE A 1 82 ? -1.628 11.749 16.972 1.00 90.88 82 PHE A C 1
ATOM 674 O O . PHE A 1 82 ? -2.595 12.075 17.657 1.00 90.88 82 PHE A O 1
ATOM 681 N N . ASP A 1 83 ? -0.465 12.395 16.997 1.00 85.06 83 ASP A N 1
ATOM 682 C CA . ASP A 1 83 ? -0.246 13.652 17.703 1.00 85.06 83 ASP A CA 1
ATOM 683 C C . ASP A 1 83 ? -0.171 14.784 16.670 1.00 85.06 83 ASP A C 1
ATOM 685 O O . ASP A 1 83 ? 0.753 14.853 15.858 1.00 85.06 83 ASP A O 1
ATOM 689 N N . VAL A 1 84 ? -1.186 15.647 16.667 1.00 77.62 84 VAL A N 1
ATOM 690 C CA . VAL A 1 84 ? -1.339 16.739 15.692 1.00 77.62 84 VAL A CA 1
ATOM 691 C C . VAL A 1 84 ? -0.388 17.906 15.986 1.00 77.62 84 VAL A C 1
ATOM 693 O O . VAL A 1 84 ? -0.133 18.735 15.110 1.00 77.62 84 VAL A O 1
ATOM 696 N N . ASP A 1 85 ? 0.157 17.964 17.203 1.00 69.56 85 ASP A N 1
ATOM 697 C CA . ASP A 1 85 ? 1.039 19.039 17.650 1.00 69.56 85 ASP A CA 1
ATOM 698 C C . ASP A 1 85 ? 2.519 18.739 17.350 1.00 69.56 85 ASP A C 1
ATOM 700 O O . ASP A 1 85 ? 3.354 19.651 17.314 1.00 69.56 85 ASP A O 1
ATOM 704 N N . GLN A 1 86 ? 2.856 17.485 17.028 1.00 64.69 86 GLN A N 1
ATOM 705 C CA . GLN A 1 86 ? 4.198 17.087 16.604 1.00 64.69 86 GLN A CA 1
ATOM 706 C C . GLN A 1 86 ? 4.387 17.269 15.095 1.00 64.69 86 GLN A C 1
ATOM 708 O O . GLN A 1 86 ? 4.122 16.389 14.277 1.00 64.69 86 GLN A O 1
ATOM 713 N N . LYS A 1 87 ? 4.915 18.434 14.707 1.00 56.59 87 LYS A N 1
ATOM 714 C CA . LYS A 1 87 ? 5.387 18.676 13.336 1.00 56.59 87 LYS A CA 1
ATOM 715 C C . LYS A 1 87 ? 6.720 17.975 13.080 1.00 56.59 87 LYS A C 1
ATOM 717 O O . LYS A 1 87 ? 7.772 18.616 13.048 1.00 56.59 87 LYS A O 1
ATOM 722 N N . ASP A 1 88 ? 6.674 16.677 12.817 1.00 54.38 88 ASP A N 1
ATOM 723 C CA . ASP A 1 88 ? 7.813 15.986 12.223 1.00 54.38 88 ASP A CA 1
ATOM 724 C C . ASP A 1 88 ? 7.973 16.439 10.769 1.00 54.38 88 ASP A C 1
ATOM 726 O O . ASP A 1 88 ? 7.234 16.059 9.858 1.00 54.38 88 ASP A O 1
ATOM 730 N N . SER A 1 89 ? 8.963 17.300 10.549 1.00 49.28 89 SER A N 1
ATOM 731 C CA . SER A 1 89 ? 9.330 17.813 9.231 1.00 49.28 89 SER A CA 1
ATOM 732 C C . SER A 1 89 ? 10.067 16.724 8.449 1.00 49.28 89 SER A C 1
ATOM 734 O O . SER A 1 89 ? 11.281 16.790 8.265 1.00 49.28 89 SER A O 1
ATOM 736 N N . LYS A 1 90 ? 9.362 15.675 8.013 1.00 53.88 90 LYS A N 1
ATOM 737 C CA . LYS A 1 90 ? 9.969 14.662 7.144 1.00 53.88 90 LYS A CA 1
ATOM 738 C C . LYS A 1 90 ? 10.180 15.255 5.754 1.00 53.88 90 LYS A C 1
ATOM 740 O O . LYS A 1 90 ? 9.237 15.611 5.050 1.00 53.88 90 LYS A O 1
ATOM 745 N N . VAL A 1 91 ? 11.452 15.381 5.388 1.00 49.47 91 VAL A N 1
ATOM 746 C CA . VAL A 1 91 ? 11.907 15.816 4.067 1.00 49.47 91 VAL A CA 1
ATOM 747 C C . VAL A 1 91 ? 11.489 14.763 3.046 1.00 49.47 91 VAL A C 1
ATOM 749 O O . VAL A 1 91 ? 11.875 13.600 3.149 1.00 49.47 91 VAL A O 1
ATOM 752 N N . TYR A 1 92 ? 10.698 15.170 2.057 1.00 53.22 92 TYR A N 1
ATOM 753 C CA . TYR A 1 92 ? 10.390 14.319 0.917 1.00 53.22 92 TYR A CA 1
ATOM 754 C C . TYR A 1 92 ? 11.643 14.166 0.055 1.00 53.22 92 TYR A C 1
ATOM 756 O O . TYR A 1 92 ? 12.232 15.157 -0.383 1.00 53.22 92 TYR A O 1
ATOM 764 N N . LEU A 1 93 ? 12.014 12.922 -0.239 1.00 53.38 93 LEU A N 1
ATOM 765 C CA . LEU A 1 93 ? 12.784 12.646 -1.443 1.00 53.38 93 LEU A CA 1
ATOM 766 C C . LEU A 1 93 ? 11.877 13.019 -2.620 1.00 53.38 93 LEU A C 1
ATOM 768 O O . LEU A 1 93 ? 10.749 12.534 -2.704 1.00 53.38 93 LEU A O 1
ATOM 772 N N . GLN A 1 94 ? 12.326 13.947 -3.468 1.00 53.91 94 GLN A N 1
ATOM 773 C CA . GLN A 1 94 ? 11.611 14.273 -4.701 1.00 53.91 94 GLN A CA 1
ATOM 774 C C . GLN A 1 94 ? 11.367 12.986 -5.491 1.00 53.91 94 GLN A C 1
ATOM 776 O O . GLN A 1 94 ? 12.274 12.159 -5.601 1.00 53.91 94 GLN A O 1
ATOM 781 N N . ASP A 1 95 ? 10.160 12.843 -6.047 1.00 59.09 95 ASP A N 1
ATOM 782 C CA . ASP A 1 95 ? 9.841 11.776 -6.991 1.00 59.09 95 ASP A CA 1
ATOM 783 C C . ASP A 1 95 ? 10.809 11.898 -8.179 1.00 59.09 95 ASP A C 1
ATOM 785 O O . ASP A 1 95 ? 10.643 12.744 -9.061 1.00 59.09 95 ASP A O 1
ATOM 789 N N . LYS A 1 96 ? 11.880 11.098 -8.179 1.00 60.66 96 LYS A N 1
ATOM 790 C CA . LYS A 1 96 ? 12.773 11.004 -9.329 1.00 60.66 96 LYS A CA 1
ATOM 791 C C . LYS A 1 96 ? 12.011 10.311 -10.440 1.00 60.66 96 LYS A C 1
ATOM 793 O O . LYS A 1 96 ? 11.572 9.179 -10.271 1.00 60.66 96 LYS A O 1
ATOM 798 N N . ALA A 1 97 ? 11.879 10.975 -11.583 1.00 64.12 97 ALA A N 1
ATOM 799 C CA . ALA A 1 97 ? 11.331 10.337 -12.766 1.00 64.12 97 ALA A CA 1
ATOM 800 C C . ALA A 1 97 ? 12.215 9.141 -13.153 1.00 64.12 97 ALA A C 1
ATOM 802 O O . ALA A 1 97 ? 13.401 9.299 -13.438 1.00 64.12 97 ALA A O 1
ATOM 803 N N . PHE A 1 98 ? 11.625 7.951 -13.163 1.00 70.69 98 PHE A N 1
ATOM 804 C CA . PHE A 1 98 ? 12.239 6.745 -13.695 1.00 70.69 98 PHE A CA 1
ATOM 805 C C . PHE A 1 98 ? 11.956 6.731 -15.188 1.00 70.69 98 PHE A C 1
ATOM 807 O O . PHE A 1 98 ? 10.821 6.522 -15.617 1.00 70.69 98 PHE A O 1
ATOM 814 N N . VAL A 1 99 ? 12.981 7.029 -15.978 1.00 75.56 99 VAL A N 1
ATOM 815 C CA . VAL A 1 99 ? 12.879 7.064 -17.434 1.00 75.56 99 VAL A CA 1
ATOM 816 C C . VAL A 1 99 ? 14.055 6.293 -17.998 1.00 75.56 99 VAL A C 1
ATOM 818 O O . VAL A 1 99 ? 15.211 6.641 -17.766 1.00 75.56 99 VAL A O 1
ATOM 8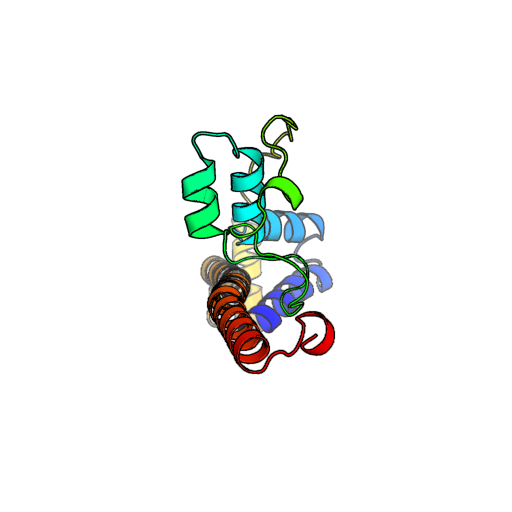21 N N . PHE A 1 100 ? 13.760 5.239 -18.751 1.00 81.69 100 PHE A N 1
ATOM 822 C CA . PHE A 1 100 ? 14.782 4.544 -19.515 1.00 81.69 100 PHE A CA 1
ATOM 823 C C . PHE A 1 100 ? 15.243 5.373 -20.703 1.00 81.69 100 PHE A C 1
ATOM 825 O O . PHE A 1 100 ? 14.463 6.088 -21.333 1.00 81.69 100 PHE A O 1
ATOM 832 N N . SER A 1 101 ? 16.524 5.226 -21.042 1.00 87.12 101 SER A N 1
ATOM 833 C CA . SER A 1 101 ? 17.032 5.714 -22.318 1.00 87.12 101 SER A CA 1
ATOM 834 C C . SER A 1 101 ? 16.289 5.038 -23.475 1.00 87.12 101 SER A C 1
ATOM 836 O O . SER A 1 101 ? 15.734 3.940 -23.341 1.00 87.12 101 SER A O 1
ATOM 838 N N . GLU A 1 102 ? 16.294 5.677 -24.642 1.00 90.19 102 GLU A N 1
ATOM 839 C CA . GLU A 1 102 ? 15.685 5.104 -25.845 1.00 90.19 102 GLU A CA 1
ATOM 840 C C . GLU A 1 102 ? 16.314 3.742 -26.196 1.00 90.19 102 GLU A C 1
ATOM 842 O O . GLU A 1 102 ? 15.614 2.806 -26.581 1.00 90.19 102 GLU A O 1
ATOM 847 N N . GLU A 1 103 ? 17.625 3.599 -25.989 1.00 92.69 103 GLU A N 1
ATOM 848 C CA . GLU A 1 103 ? 18.360 2.346 -26.191 1.00 92.69 103 GLU A CA 1
ATOM 849 C C . GLU A 1 103 ? 17.892 1.243 -25.235 1.00 92.69 103 GLU A C 1
ATOM 851 O O . GLU A 1 103 ? 17.561 0.145 -25.685 1.00 92.69 103 GLU A O 1
ATOM 856 N N . LYS A 1 104 ? 17.777 1.540 -23.932 1.00 92.25 104 LYS A N 1
ATOM 857 C CA . LYS A 1 104 ? 17.303 0.574 -22.927 1.00 92.25 104 LYS A CA 1
ATOM 858 C C . LYS A 1 104 ? 15.842 0.191 -23.166 1.00 92.25 104 LYS A C 1
ATOM 860 O O . LYS A 1 104 ? 15.473 -0.972 -23.035 1.00 92.25 104 LYS A O 1
ATOM 865 N N . THR A 1 105 ? 15.025 1.134 -23.629 1.00 93.62 105 THR A N 1
ATOM 866 C CA . THR A 1 105 ? 13.636 0.878 -24.039 1.00 93.62 105 THR A CA 1
ATOM 867 C C . THR A 1 105 ? 13.564 -0.071 -25.241 1.00 93.62 105 THR A C 1
ATOM 869 O O . THR A 1 105 ? 12.781 -1.021 -25.236 1.00 93.62 105 THR A O 1
ATOM 872 N N . LYS A 1 106 ? 14.402 0.134 -26.269 1.00 95.12 106 LYS A N 1
ATOM 873 C CA . LYS A 1 106 ? 14.500 -0.773 -27.429 1.00 95.12 106 LYS A CA 1
ATOM 874 C C . LYS A 1 106 ? 14.984 -2.165 -27.025 1.00 95.12 106 LYS A C 1
ATOM 876 O O . LYS A 1 106 ? 14.416 -3.148 -27.496 1.00 95.12 106 LYS A O 1
ATOM 881 N N . ALA A 1 107 ? 15.975 -2.246 -26.138 1.00 96.00 107 ALA A N 1
ATOM 882 C CA . ALA A 1 107 ? 16.471 -3.512 -25.609 1.00 96.00 107 ALA A CA 1
ATOM 883 C C . ALA A 1 107 ? 15.377 -4.276 -24.844 1.00 96.00 107 ALA A C 1
ATOM 885 O O . ALA A 1 107 ? 15.187 -5.464 -25.091 1.00 96.00 107 ALA A O 1
ATOM 886 N N . LEU A 1 108 ? 14.590 -3.590 -24.004 1.00 95.75 108 LEU A N 1
ATOM 887 C CA . LEU A 1 108 ? 13.463 -4.214 -23.304 1.00 95.75 108 LEU A CA 1
ATOM 888 C C . LEU A 1 108 ? 12.397 -4.714 -24.284 1.00 95.75 108 LEU A C 1
ATOM 890 O O . LEU A 1 108 ? 11.922 -5.834 -24.150 1.00 95.75 108 LEU A O 1
ATOM 894 N N . ASN A 1 109 ? 12.046 -3.925 -25.303 1.00 96.44 109 ASN A N 1
ATOM 895 C CA . ASN A 1 109 ? 11.094 -4.356 -26.333 1.00 96.44 109 ASN A CA 1
ATOM 896 C C . ASN A 1 109 ? 11.551 -5.631 -27.058 1.00 96.44 109 ASN A C 1
ATOM 898 O O . ASN A 1 109 ? 10.727 -6.494 -27.355 1.00 96.44 109 ASN A O 1
ATOM 902 N N . ALA A 1 110 ? 12.846 -5.746 -27.364 1.00 96.44 110 ALA A N 1
ATOM 903 C CA . ALA A 1 110 ? 13.403 -6.948 -27.977 1.00 96.44 110 ALA A CA 1
ATOM 904 C C . ALA A 1 110 ? 13.327 -8.149 -27.022 1.00 96.44 110 ALA A C 1
ATOM 906 O O . ALA A 1 110 ? 12.839 -9.203 -27.423 1.00 96.44 110 ALA A O 1
ATOM 907 N N . LEU A 1 111 ? 13.714 -7.954 -25.757 1.00 96.69 111 LEU A N 1
ATOM 908 C CA . LEU A 1 111 ? 13.665 -8.979 -24.713 1.00 96.69 111 LEU A CA 1
ATOM 909 C C . LEU A 1 111 ? 12.237 -9.507 -24.488 1.00 96.69 111 LEU A C 1
ATOM 911 O O . LEU A 1 111 ? 12.013 -10.713 -24.440 1.00 96.69 111 LEU A O 1
ATOM 915 N N . LEU A 1 112 ? 11.249 -8.611 -24.399 1.00 96.31 112 LEU A N 1
ATOM 916 C CA . LEU A 1 112 ? 9.840 -8.986 -24.244 1.00 96.31 112 LEU A CA 1
ATOM 917 C C . LEU A 1 112 ? 9.364 -9.855 -25.419 1.00 96.31 112 LEU A C 1
ATOM 919 O O . LEU A 1 112 ? 8.759 -10.905 -25.203 1.00 96.31 112 LEU A O 1
ATOM 923 N N . ARG A 1 113 ? 9.701 -9.467 -26.656 1.00 96.00 113 ARG A N 1
ATOM 924 C CA . ARG A 1 113 ? 9.356 -10.235 -27.864 1.00 96.00 113 ARG A CA 1
ATOM 925 C C . ARG A 1 113 ? 10.028 -11.603 -27.905 1.00 96.00 113 ARG A C 1
ATOM 927 O O . ARG A 1 113 ? 9.378 -12.570 -28.289 1.00 96.00 113 ARG A O 1
ATOM 934 N N . GLU A 1 114 ? 11.296 -11.693 -27.512 1.00 95.69 114 GLU A N 1
ATOM 935 C CA . GLU A 1 114 ? 12.039 -12.958 -27.443 1.00 95.69 114 GLU A CA 1
ATOM 936 C C . GLU A 1 114 ? 11.361 -13.965 -26.503 1.00 95.69 114 GLU A C 1
ATOM 938 O O . GLU A 1 114 ? 11.274 -15.152 -26.811 1.00 95.69 114 GLU A O 1
ATOM 943 N N . HIS A 1 115 ? 10.787 -13.476 -25.404 1.00 93.88 115 HIS A N 1
ATOM 944 C CA . HIS A 1 115 ? 10.030 -14.285 -24.450 1.00 93.88 115 HIS A CA 1
ATOM 945 C C . HIS A 1 115 ? 8.538 -14.453 -24.799 1.00 93.88 115 HIS A C 1
ATOM 947 O O . HIS A 1 115 ? 7.774 -14.968 -23.982 1.00 93.88 115 HIS A O 1
ATOM 953 N N . GLY A 1 116 ? 8.107 -14.055 -26.001 1.00 95.00 116 GLY A N 1
ATOM 954 C CA . GLY A 1 116 ? 6.732 -14.237 -26.476 1.00 95.00 116 GLY A CA 1
ATOM 955 C C . GLY A 1 116 ? 5.708 -13.284 -25.852 1.00 95.00 116 GLY A C 1
ATOM 956 O O . GLY A 1 116 ? 4.509 -13.554 -25.904 1.00 95.00 116 GLY A O 1
ATOM 957 N N . LEU A 1 117 ? 6.157 -12.178 -25.251 1.00 94.69 117 LEU A N 1
ATOM 958 C CA . LEU A 1 117 ? 5.283 -11.132 -24.729 1.00 94.69 117 LEU A CA 1
ATOM 959 C C . LEU A 1 117 ? 5.007 -10.098 -25.827 1.00 94.69 117 LEU A C 1
ATOM 961 O O . LEU A 1 117 ? 5.883 -9.328 -26.221 1.00 94.69 117 LEU A O 1
ATOM 965 N N . GLU A 1 118 ? 3.765 -10.060 -26.306 1.00 94.25 118 GLU A N 1
ATOM 966 C CA . GLU A 1 118 ? 3.291 -9.125 -27.338 1.00 94.25 118 GLU A CA 1
ATOM 967 C C . GLU A 1 118 ? 2.923 -7.749 -26.757 1.00 94.25 118 GLU A C 1
ATOM 969 O O . GLU A 1 118 ? 1.849 -7.211 -27.011 1.00 94.25 118 GLU A O 1
ATOM 974 N N . ILE A 1 119 ? 3.815 -7.184 -25.947 1.00 95.69 119 ILE A N 1
ATOM 975 C CA . ILE A 1 119 ? 3.668 -5.856 -25.340 1.00 95.69 119 ILE A CA 1
ATOM 976 C C . ILE A 1 119 ? 4.974 -5.080 -25.463 1.00 95.69 119 ILE A C 1
ATOM 978 O O . ILE A 1 119 ? 6.059 -5.658 -25.560 1.00 95.69 119 ILE A O 1
ATOM 982 N N . ASN A 1 120 ? 4.876 -3.757 -25.462 1.00 94.88 120 ASN A N 1
ATOM 983 C CA . ASN A 1 120 ? 6.037 -2.881 -25.421 1.00 94.88 120 ASN A CA 1
ATOM 984 C C . ASN A 1 120 ? 6.444 -2.527 -23.978 1.00 94.88 120 ASN A C 1
ATOM 986 O O . ASN A 1 120 ? 5.729 -2.790 -23.014 1.00 94.88 120 ASN A O 1
ATOM 990 N N . ALA A 1 121 ? 7.612 -1.909 -23.829 1.00 94.25 121 ALA A N 1
ATOM 991 C CA . ALA A 1 121 ? 8.191 -1.502 -22.557 1.00 94.25 121 ALA A CA 1
ATOM 992 C C . ALA A 1 121 ? 7.260 -0.596 -21.732 1.00 94.25 121 ALA A C 1
ATOM 994 O O . ALA A 1 121 ? 7.157 -0.779 -20.521 1.00 94.25 121 ALA A O 1
ATOM 995 N N . CYS A 1 122 ? 6.566 0.356 -22.365 1.00 92.38 122 CYS A N 1
ATOM 996 C CA . CYS A 1 122 ? 5.622 1.231 -21.668 1.00 92.38 122 CYS A CA 1
ATOM 997 C C . CYS A 1 122 ? 4.438 0.423 -21.125 1.00 92.38 122 CYS A C 1
ATOM 999 O O . CYS A 1 122 ? 4.144 0.504 -19.937 1.00 92.38 122 CYS A O 1
ATOM 1001 N N . GLU A 1 123 ? 3.831 -0.424 -21.959 1.00 95.69 123 GLU A N 1
ATOM 1002 C CA . GLU A 1 123 ? 2.721 -1.304 -21.563 1.00 95.69 123 GLU A CA 1
ATOM 1003 C C . GLU A 1 123 ? 3.127 -2.281 -20.452 1.00 95.69 123 GLU A C 1
ATOM 1005 O O . GLU A 1 123 ? 2.347 -2.553 -19.539 1.00 95.69 123 GLU A O 1
ATOM 1010 N N . PHE A 1 124 ? 4.363 -2.783 -20.497 1.00 96.12 124 PHE A N 1
ATOM 1011 C CA . PHE A 1 124 ? 4.928 -3.633 -19.457 1.00 96.12 124 PHE A CA 1
ATOM 1012 C C . PHE A 1 124 ? 4.977 -2.910 -18.108 1.00 96.12 124 PHE A C 1
ATOM 1014 O O . PHE A 1 124 ? 4.432 -3.418 -17.128 1.00 96.12 124 PHE A O 1
ATOM 1021 N N . PHE A 1 125 ? 5.564 -1.710 -18.040 1.00 94.00 125 PHE A N 1
ATOM 1022 C CA . PHE A 1 125 ? 5.621 -0.950 -16.786 1.00 94.00 125 PHE A CA 1
ATOM 1023 C C . PHE A 1 125 ? 4.249 -0.460 -16.322 1.00 94.00 125 PHE A C 1
ATOM 1025 O O . PHE A 1 125 ? 3.992 -0.456 -15.117 1.00 94.00 125 PHE A O 1
ATOM 1032 N N . ASP A 1 126 ? 3.348 -0.122 -17.245 1.00 94.38 126 ASP A N 1
ATOM 1033 C CA . ASP A 1 126 ? 1.961 0.205 -16.916 1.00 94.38 126 ASP A CA 1
ATOM 1034 C C . ASP A 1 126 ? 1.245 -0.992 -16.282 1.00 94.38 126 ASP A C 1
ATOM 1036 O O . ASP A 1 126 ? 0.566 -0.836 -15.264 1.00 94.38 126 ASP A O 1
ATOM 1040 N N . PHE A 1 127 ? 1.448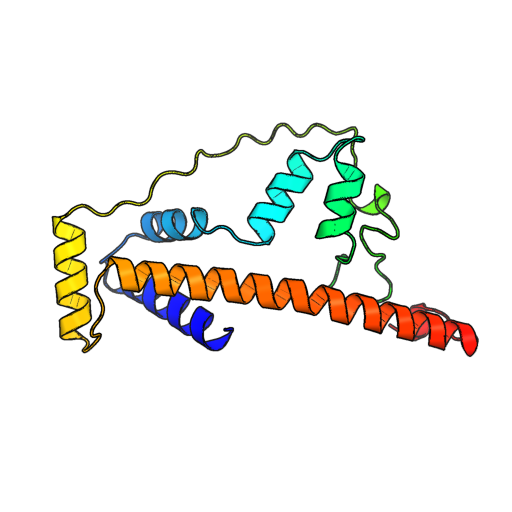 -2.201 -16.814 1.00 96.25 127 PHE A N 1
ATOM 1041 C CA . PHE A 1 127 ? 0.945 -3.426 -16.200 1.00 96.25 127 PHE A CA 1
ATOM 1042 C C . PHE A 1 127 ? 1.524 -3.631 -14.795 1.00 96.25 127 PHE A C 1
ATOM 1044 O O . PHE A 1 127 ? 0.759 -3.880 -13.858 1.00 96.25 127 PHE A O 1
ATOM 1051 N N . LEU A 1 128 ? 2.847 -3.500 -14.625 1.00 96.06 128 LEU A N 1
ATOM 1052 C CA . LEU A 1 128 ? 3.491 -3.647 -13.316 1.00 96.06 128 LEU A CA 1
ATOM 1053 C C . LEU A 1 128 ? 2.886 -2.678 -12.296 1.00 96.06 128 LEU A C 1
ATOM 1055 O O . LEU A 1 128 ? 2.474 -3.093 -11.209 1.00 96.06 128 LEU A O 1
ATOM 1059 N N . LYS A 1 129 ? 2.780 -1.403 -12.678 1.00 95.19 129 LYS A N 1
ATOM 1060 C CA . LYS A 1 129 ? 2.214 -0.335 -11.857 1.00 95.19 129 LYS A CA 1
ATOM 1061 C C . LYS A 1 129 ? 0.782 -0.650 -11.439 1.00 95.19 129 LYS A C 1
ATOM 1063 O O . LYS A 1 129 ? 0.496 -0.730 -10.246 1.00 95.19 129 LYS A O 1
ATOM 1068 N N . GLN A 1 130 ? -0.102 -0.894 -12.407 1.00 95.94 130 GLN A N 1
ATOM 1069 C CA . GLN A 1 130 ? -1.518 -1.158 -12.142 1.00 95.94 130 GLN A CA 1
ATOM 1070 C C . GLN A 1 130 ? -1.718 -2.406 -11.279 1.00 95.94 130 GLN A C 1
ATOM 1072 O O . GLN A 1 130 ? -2.572 -2.425 -10.390 1.00 95.94 130 GLN A O 1
ATOM 1077 N N . ALA A 1 131 ? -0.932 -3.456 -11.518 1.00 96.94 131 ALA A N 1
ATOM 1078 C CA . ALA A 1 131 ? -1.022 -4.687 -10.753 1.00 96.94 131 ALA A CA 1
ATOM 1079 C C . ALA A 1 131 ? -0.630 -4.468 -9.284 1.00 96.94 131 ALA A C 1
ATOM 1081 O O . ALA A 1 131 ? -1.375 -4.881 -8.388 1.00 96.94 131 ALA A O 1
ATOM 1082 N N . ILE A 1 132 ? 0.512 -3.815 -9.037 1.00 95.75 132 ILE A N 1
ATOM 1083 C CA . ILE A 1 132 ? 1.047 -3.581 -7.691 1.00 95.75 132 ILE A CA 1
ATOM 1084 C C . ILE A 1 132 ? 0.151 -2.606 -6.913 1.00 95.75 132 ILE A C 1
ATOM 1086 O O . ILE A 1 132 ? -0.327 -2.968 -5.834 1.00 95.75 132 ILE A O 1
ATOM 1090 N N . GLU A 1 133 ? -0.152 -1.431 -7.477 1.00 96.12 133 GLU A N 1
ATOM 1091 C CA . GLU A 1 133 ? -1.028 -0.424 -6.853 1.00 96.12 133 GLU A CA 1
ATOM 1092 C C . GLU A 1 133 ? -2.432 -0.988 -6.607 1.00 96.12 133 GLU A C 1
ATOM 1094 O O . GLU A 1 133 ? -2.990 -0.869 -5.513 1.00 96.12 133 GLU A O 1
ATOM 1099 N N . GLY A 1 134 ? -2.987 -1.688 -7.600 1.00 96.19 134 GLY A N 1
ATOM 1100 C CA . GLY A 1 134 ? -4.316 -2.276 -7.505 1.00 96.19 134 GLY A CA 1
ATOM 1101 C C . GLY A 1 134 ? -4.429 -3.294 -6.372 1.00 96.19 134 GLY A C 1
ATOM 1102 O O . GLY A 1 134 ? -5.461 -3.358 -5.701 1.00 96.19 134 GLY A O 1
ATOM 1103 N N . ARG A 1 135 ? -3.386 -4.100 -6.113 1.00 95.69 135 ARG A N 1
ATOM 1104 C CA . ARG A 1 135 ? -3.415 -5.079 -5.007 1.00 95.69 135 ARG A CA 1
ATOM 1105 C C . ARG A 1 135 ? -3.559 -4.386 -3.667 1.00 95.69 135 ARG A C 1
ATOM 1107 O O . ARG A 1 135 ? -4.276 -4.884 -2.800 1.00 95.69 135 ARG A O 1
ATOM 1114 N N . GLU A 1 136 ? -2.852 -3.286 -3.489 1.00 94.25 136 GLU A N 1
ATOM 1115 C CA . GLU A 1 136 ? -2.899 -2.538 -2.250 1.00 94.25 136 GLU A CA 1
ATOM 1116 C C . GLU A 1 136 ? -4.234 -1.826 -2.066 1.00 94.25 136 GLU A C 1
ATOM 1118 O O . GLU A 1 136 ? -4.819 -1.930 -0.991 1.00 94.25 136 GLU A O 1
ATOM 1123 N N . LEU A 1 137 ? -4.766 -1.219 -3.131 1.00 95.75 137 LEU A N 1
ATOM 1124 C CA . LEU A 1 137 ? -6.088 -0.600 -3.116 1.00 95.75 137 LEU A CA 1
ATOM 1125 C C . LEU A 1 137 ? -7.181 -1.608 -2.742 1.00 95.75 137 LEU A C 1
ATOM 1127 O O . LEU A 1 137 ? -7.986 -1.349 -1.856 1.00 95.75 137 LEU A O 1
ATOM 1131 N N . VAL A 1 138 ? -7.179 -2.798 -3.351 1.00 95.56 138 VAL A N 1
ATOM 1132 C CA . VAL A 1 138 ? -8.156 -3.846 -3.011 1.00 95.56 138 VAL A CA 1
ATOM 1133 C C . VAL A 1 138 ? -8.016 -4.289 -1.556 1.00 95.56 138 VAL A C 1
ATOM 1135 O O . VAL A 1 138 ? -9.022 -4.499 -0.881 1.00 95.56 138 VAL A O 1
ATOM 1138 N N . LYS A 1 139 ? -6.782 -4.432 -1.053 1.00 94.25 139 LYS A N 1
ATOM 1139 C CA . LYS A 1 139 ? -6.549 -4.770 0.358 1.00 94.25 139 LYS A CA 1
ATOM 1140 C C . LYS A 1 139 ? -7.113 -3.682 1.273 1.00 94.25 139 LYS A C 1
ATOM 1142 O O . LYS A 1 139 ? -7.749 -4.014 2.266 1.00 94.25 139 LYS A O 1
ATOM 1147 N N . PHE A 1 140 ? -6.885 -2.418 0.938 1.00 96.00 140 PHE A N 1
ATOM 1148 C CA . PHE A 1 140 ? -7.384 -1.269 1.680 1.00 96.00 140 PHE A CA 1
ATOM 1149 C C . PHE A 1 140 ? -8.915 -1.224 1.712 1.00 96.00 140 PHE A C 1
ATOM 1151 O O . PHE A 1 140 ? -9.494 -1.246 2.794 1.00 96.00 140 PHE A O 1
ATOM 1158 N N . GLU A 1 141 ? -9.580 -1.307 0.558 1.00 95.44 141 GLU A N 1
ATOM 1159 C CA . GLU A 1 141 ? -11.049 -1.329 0.487 1.00 95.44 141 GLU A CA 1
ATOM 1160 C C . GLU A 1 141 ? -11.654 -2.512 1.257 1.00 95.44 141 GLU A C 1
ATOM 1162 O O . GLU A 1 141 ? -12.668 -2.377 1.944 1.00 95.44 141 GLU A O 1
ATOM 1167 N N . PHE A 1 142 ? -10.997 -3.676 1.220 1.00 96.06 142 PHE A N 1
ATOM 1168 C CA . PHE A 1 142 ? -11.402 -4.820 2.032 1.00 96.06 142 PHE A CA 1
ATOM 1169 C C . PHE A 1 142 ? -11.359 -4.511 3.536 1.00 96.06 142 PHE A C 1
ATOM 1171 O O . PHE A 1 142 ? -12.268 -4.918 4.263 1.00 96.06 142 PHE A O 1
ATOM 1178 N N . THR A 1 143 ? -10.357 -3.762 4.016 1.00 96.56 143 THR A N 1
ATOM 1179 C CA . THR A 1 143 ? -10.285 -3.405 5.443 1.00 96.56 143 THR A CA 1
ATOM 1180 C C . THR A 1 143 ? -11.473 -2.564 5.896 1.00 96.56 143 THR A C 1
ATOM 1182 O O . THR A 1 143 ? -11.921 -2.721 7.024 1.00 96.56 143 THR A O 1
ATOM 1185 N N . ARG A 1 144 ? -12.067 -1.754 5.015 1.00 95.94 144 ARG A N 1
ATOM 1186 C CA . ARG A 1 144 ? -13.265 -0.968 5.332 1.00 95.94 144 ARG A CA 1
ATOM 1187 C C . ARG A 1 144 ? -14.473 -1.851 5.639 1.00 95.94 144 ARG A C 1
ATOM 1189 O O . ARG A 1 144 ? -15.198 -1.602 6.602 1.00 95.94 144 ARG A O 1
ATOM 1196 N N . LEU A 1 145 ? -14.669 -2.904 4.844 1.00 96.81 145 LEU A N 1
ATOM 1197 C CA . LEU A 1 145 ? -15.721 -3.898 5.074 1.00 96.81 145 LEU A CA 1
ATOM 1198 C C . LEU A 1 145 ? -15.446 -4.720 6.334 1.00 96.81 145 LEU A C 1
ATOM 1200 O O . LEU A 1 145 ? -16.348 -4.919 7.146 1.00 96.81 145 LEU A O 1
ATOM 1204 N N . LEU A 1 146 ? -14.201 -5.162 6.513 1.00 97.81 146 LEU A N 1
ATOM 1205 C CA . LEU A 1 146 ? -13.792 -5.939 7.678 1.00 97.81 146 LEU A CA 1
ATOM 1206 C C . LEU A 1 146 ? -13.978 -5.154 8.980 1.00 97.81 146 LEU A C 1
ATOM 1208 O O . LEU A 1 146 ? -14.575 -5.664 9.922 1.00 97.81 146 LEU A O 1
ATOM 1212 N N . SER A 1 147 ? -13.530 -3.900 9.021 1.00 97.06 147 SER A N 1
ATOM 1213 C CA . SER A 1 147 ? -13.684 -3.026 10.182 1.00 97.06 147 SER A CA 1
ATOM 1214 C C . SER A 1 147 ? -15.148 -2.857 10.582 1.00 97.06 147 SER A C 1
ATOM 1216 O O . SER A 1 147 ? -15.463 -2.889 11.772 1.00 97.06 147 SER A O 1
ATOM 1218 N N . LYS A 1 148 ? -16.047 -2.749 9.595 1.00 96.50 148 LYS A N 1
ATOM 1219 C CA . LYS A 1 148 ? -17.494 -2.693 9.819 1.00 96.50 148 LYS A CA 1
ATOM 1220 C C . LYS A 1 148 ? -18.055 -4.017 10.345 1.00 96.50 148 LYS A C 1
ATOM 1222 O O . LYS A 1 148 ? -18.880 -4.004 11.250 1.00 96.50 148 LYS A O 1
ATOM 1227 N N . ALA A 1 149 ? -17.604 -5.150 9.810 1.00 97.81 149 ALA A N 1
ATOM 1228 C CA . ALA A 1 149 ? -18.001 -6.463 10.314 1.00 97.81 149 ALA A CA 1
ATOM 1229 C C . ALA A 1 149 ? -17.569 -6.660 11.775 1.00 97.81 149 ALA A C 1
ATOM 1231 O O . ALA A 1 149 ? -18.364 -7.123 12.584 1.00 97.81 149 ALA A O 1
ATOM 1232 N N . ILE A 1 150 ? -16.348 -6.249 12.128 1.00 97.62 150 ILE A N 1
ATOM 1233 C CA . ILE A 1 150 ? -15.846 -6.316 13.505 1.00 97.62 150 ILE A CA 1
ATOM 1234 C C . ILE A 1 150 ? -16.670 -5.420 14.441 1.00 97.62 150 ILE A C 1
ATOM 1236 O O . ILE A 1 150 ? -17.015 -5.860 15.531 1.00 97.62 150 ILE A O 1
ATOM 1240 N N . ALA A 1 151 ? -17.055 -4.214 14.007 1.00 95.88 151 ALA A N 1
ATOM 1241 C CA . ALA A 1 151 ? -17.940 -3.352 14.795 1.00 95.88 151 ALA A CA 1
ATOM 1242 C C . ALA A 1 151 ? -19.301 -4.022 15.073 1.00 95.88 151 ALA A C 1
ATOM 1244 O O . ALA A 1 151 ? -19.796 -3.979 16.194 1.00 95.88 151 ALA A O 1
ATOM 1245 N N . TYR A 1 152 ? -19.877 -4.725 14.091 1.00 97.25 152 TYR A N 1
ATOM 1246 C CA . TYR A 1 152 ? -21.108 -5.494 14.306 1.00 97.25 152 TYR A CA 1
ATOM 1247 C C . TYR A 1 152 ? -20.926 -6.699 15.231 1.00 97.25 152 TYR A C 1
ATOM 1249 O O . TYR A 1 152 ? -21.846 -7.035 15.975 1.00 97.25 152 TYR A O 1
ATOM 1257 N N . ILE A 1 153 ? -19.761 -7.348 15.208 1.00 97.56 153 ILE A N 1
ATOM 1258 C CA . ILE A 1 153 ? -19.433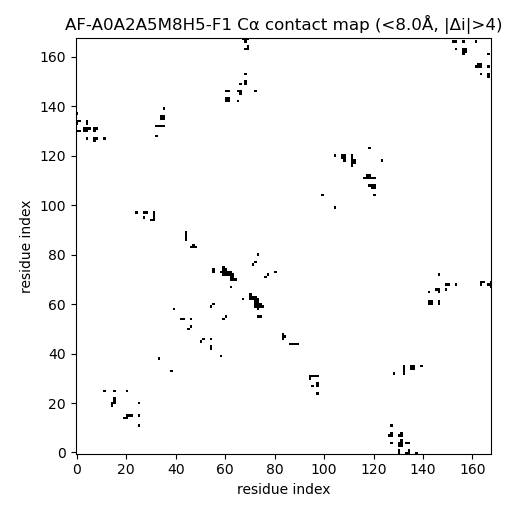 -8.414 16.163 1.00 97.56 153 ILE A CA 1
ATOM 1259 C C . ILE A 1 153 ? -19.372 -7.844 17.586 1.00 97.56 153 ILE A C 1
ATOM 1261 O O . ILE A 1 153 ? -19.954 -8.432 18.493 1.00 97.56 153 ILE A O 1
ATOM 1265 N N . GLU A 1 154 ? -18.739 -6.684 17.774 1.00 96.31 154 GLU A N 1
ATOM 1266 C CA . GLU A 1 154 ? -18.679 -5.989 19.067 1.00 96.31 154 GLU A CA 1
ATOM 1267 C C . GLU A 1 154 ? -20.076 -5.598 19.578 1.00 96.31 154 GLU A C 1
ATOM 1269 O O . GLU A 1 154 ? -20.419 -5.873 20.729 1.00 96.31 154 GLU A O 1
ATOM 1274 N N . GLU A 1 155 ? -20.924 -5.027 18.715 1.00 96.88 155 GLU A N 1
ATOM 1275 C CA . GLU A 1 155 ? -22.319 -4.703 19.045 1.00 96.88 155 GLU A CA 1
ATOM 1276 C C . GLU A 1 155 ? -23.122 -5.947 19.455 1.00 96.88 15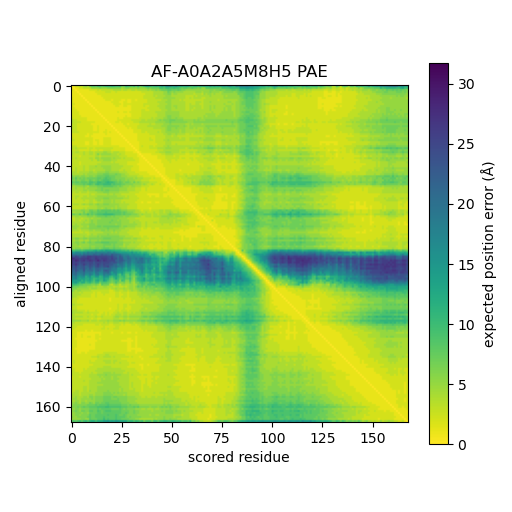5 GLU A C 1
ATOM 1278 O O . GLU A 1 155 ? -23.900 -5.904 20.414 1.00 96.88 155 GLU A O 1
ATOM 1283 N N . LEU A 1 156 ? -22.920 -7.068 18.756 1.00 97.88 156 LEU A N 1
ATOM 1284 C CA . LEU A 1 156 ? -23.574 -8.337 19.063 1.00 97.88 156 LEU A CA 1
ATOM 1285 C C . LEU A 1 156 ? -23.098 -8.914 20.400 1.00 97.88 156 LEU A C 1
ATOM 1287 O O . LEU A 1 156 ? -23.924 -9.364 21.194 1.00 97.88 156 LEU A O 1
ATOM 1291 N N . GLY A 1 157 ? -21.792 -8.883 20.672 1.00 97.75 157 GLY A N 1
ATOM 1292 C CA . GLY A 1 157 ? -21.235 -9.307 21.955 1.00 97.75 157 GLY A CA 1
ATOM 1293 C C . GLY A 1 157 ? -21.826 -8.504 23.109 1.00 97.75 157 GLY A C 1
ATOM 1294 O O . GLY A 1 157 ? -22.374 -9.084 24.046 1.00 97.75 157 GLY A O 1
ATOM 1295 N N . LYS A 1 158 ? -21.867 -7.173 22.965 1.00 96.94 158 LYS A N 1
ATOM 1296 C CA . LYS A 1 158 ? -22.495 -6.271 23.938 1.00 96.94 158 LYS A CA 1
ATOM 1297 C C . LYS A 1 158 ? -23.970 -6.595 24.176 1.00 96.94 158 LYS A C 1
ATOM 1299 O O . LYS A 1 158 ? -24.423 -6.554 25.317 1.00 96.94 158 LYS A O 1
ATOM 1304 N N . TYR A 1 159 ? -24.724 -6.928 23.128 1.00 97.81 159 TYR A N 1
ATOM 1305 C CA . TYR A 1 159 ? -26.129 -7.329 23.257 1.00 97.81 159 TYR A CA 1
ATOM 1306 C C . TYR A 1 159 ? -26.305 -8.583 24.131 1.00 97.81 159 TYR A C 1
ATOM 1308 O O . TYR A 1 159 ? -27.258 -8.659 24.905 1.00 97.81 159 TYR A O 1
ATOM 1316 N N . TYR A 1 160 ? -25.376 -9.538 24.047 1.00 98.00 160 TYR A N 1
ATOM 1317 C CA . TYR A 1 160 ? -25.381 -10.756 24.862 1.00 98.00 160 TYR A CA 1
ATOM 1318 C C . TYR A 1 160 ? -24.615 -10.634 26.190 1.00 98.00 160 TYR A C 1
ATOM 1320 O O . TYR A 1 160 ? -24.572 -11.604 26.944 1.00 98.00 160 TYR A O 1
ATOM 1328 N N . GLY A 1 161 ? -24.037 -9.469 26.499 1.00 97.75 161 GLY A N 1
ATOM 1329 C CA . GLY A 1 161 ? -23.218 -9.268 27.699 1.00 97.75 161 GLY A CA 1
ATOM 1330 C C . GLY A 1 161 ? -21.870 -9.997 27.660 1.00 97.75 161 GLY A C 1
ATOM 1331 O O . GLY A 1 161 ? -21.370 -10.391 28.708 1.00 97.75 161 GLY A O 1
ATOM 1332 N N . ILE A 1 162 ? -21.320 -10.223 26.464 1.00 97.81 162 ILE A N 1
ATOM 1333 C CA . ILE A 1 162 ? -19.968 -10.751 26.253 1.00 97.81 162 ILE A CA 1
ATOM 1334 C C . ILE A 1 162 ? -19.016 -9.560 26.145 1.00 97.81 162 ILE A C 1
ATOM 1336 O O . ILE A 1 162 ? -19.239 -8.665 25.322 1.00 97.81 162 ILE A O 1
ATOM 1340 N N . GLU A 1 163 ? -17.971 -9.553 26.968 1.00 95.38 163 GLU A N 1
ATOM 1341 C CA . GLU A 1 163 ? -16.955 -8.502 26.953 1.00 95.38 163 GLU A CA 1
ATOM 1342 C C . GLU A 1 163 ? -16.103 -8.579 25.680 1.00 95.38 163 GLU A C 1
ATOM 1344 O O . GLU A 1 163 ? -15.951 -9.631 25.055 1.00 95.38 163 GLU A O 1
ATOM 1349 N N . LYS A 1 164 ? -15.542 -7.442 25.268 1.00 92.94 164 LYS A N 1
ATOM 1350 C CA . LYS A 1 164 ? -14.813 -7.313 23.998 1.00 92.94 164 LYS A CA 1
ATOM 1351 C C . LYS A 1 164 ? -13.578 -8.218 23.943 1.00 92.94 164 LYS A C 1
ATOM 1353 O O . LYS A 1 164 ? -13.243 -8.737 22.881 1.00 92.94 164 LYS A O 1
ATOM 1358 N N . GLU A 1 165 ? -12.932 -8.420 25.086 1.00 95.94 165 GLU A N 1
ATOM 1359 C CA . GLU A 1 165 ? -11.791 -9.310 25.297 1.00 95.94 165 GLU A CA 1
ATOM 1360 C C . GLU A 1 165 ? -12.124 -10.771 24.990 1.00 95.94 165 GLU A C 1
ATOM 1362 O O . GLU A 1 165 ? -11.280 -11.476 24.446 1.00 95.94 165 GLU A O 1
ATOM 1367 N N . ASP A 1 166 ? -13.355 -11.203 25.269 1.00 96.44 166 ASP A N 1
ATOM 1368 C CA . ASP A 1 166 ? -13.810 -12.572 25.008 1.00 96.44 166 ASP A CA 1
ATOM 1369 C C . ASP A 1 166 ? -14.196 -12.798 23.531 1.00 96.44 166 ASP A C 1
ATOM 1371 O O . ASP A 1 166 ? -14.382 -13.937 23.101 1.00 96.44 166 ASP A O 1
ATOM 1375 N N . LEU A 1 167 ? -14.329 -11.723 22.742 1.00 93.62 167 LEU A N 1
ATOM 1376 C CA . LEU A 1 167 ? -14.607 -11.769 21.299 1.00 93.62 167 LEU A CA 1
ATOM 1377 C C . LEU A 1 167 ? -13.334 -11.794 20.431 1.00 93.62 167 LEU A C 1
ATOM 1379 O O . LEU A 1 167 ? -13.451 -11.950 19.211 1.00 93.62 167 LEU A O 1
ATOM 1383 N N . ALA A 1 168 ? -12.159 -11.567 21.027 1.00 88.88 168 ALA A N 1
ATOM 1384 C CA . ALA A 1 168 ? -10.866 -11.456 20.345 1.00 88.88 168 ALA A CA 1
ATOM 1385 C C . ALA A 1 168 ? -10.237 -12.821 20.027 1.00 88.88 168 ALA A C 1
ATOM 1387 O O . ALA A 1 168 ? -9.681 -12.946 18.909 1.00 88.88 168 ALA A O 1
#

Nearest PDB structures (foldseek):
  5fbs-assembly1_A  TM=4.356E-01  e=6.357E+00  Listeria monocytogenes serotype 4b str. F2365

Solvent-accessible surface area (backbone atoms only — not comparable to full-atom values): 9659 Å² total; per-residue (Å²): 87,65,69,49,21,51,50,32,52,50,56,58,47,48,36,39,75,71,66,75,38,51,71,66,57,51,50,45,50,60,68,65,53,84,31,58,68,56,50,48,54,53,50,61,69,63,43,32,90,88,41,45,67,60,48,38,72,76,51,13,60,45,44,65,57,88,82,44,69,86,38,59,26,41,67,75,42,42,73,84,79,49,67,67,84,63,80,71,80,75,80,75,78,74,85,65,84,78,72,75,52,72,66,56,41,52,50,43,32,50,53,33,47,76,73,70,39,97,53,47,50,66,58,49,52,51,49,36,46,53,21,46,36,45,33,45,46,52,52,53,59,48,42,49,55,49,40,51,53,49,53,52,51,51,55,50,31,54,74,73,72,43,56,70,79,84,74,99

Radius of gyration: 21.17 Å; Cα contacts (8 Å, |Δi|>4): 136; chains: 1; bounding box: 47×36×56 Å

pLDDT: mean 91.05, std 10.79, range [49.28, 98.0]

Foldseek 3Di:
DQVLLVVLVVVLVVCCVVVLDPPVLSVLLVVLFPAPVVVLVVLLLVDAPVSLVVSCVQQQLDFDPLQQLPTHGCVRCVVVPHDRPDNPPDDDDPSDDNDDDPVSQVVQQVVCVVVVNPDGPVVSSVSNRCSNRVVRVVVSVVSNVSSVVSVVLCVVCVVVVHDSVNSD

Mean predicted aligned error: 5.36 Å